Protein AF-A0A7C4A129-F1 (afdb_monomer)

pLDDT: mean 85.59, std 11.78, range [36.91, 97.31]

Solvent-accessible surface area (backbone atoms only — not comparable to full-atom values): 8907 Å² total; per-residue (Å²): 120,46,41,28,40,33,47,53,52,78,60,58,86,87,41,95,81,50,48,70,61,28,53,52,43,52,44,47,66,76,60,47,59,91,61,46,43,72,42,50,49,68,63,35,35,76,74,63,41,26,46,73,40,66,67,58,69,55,46,53,61,49,35,30,74,70,65,69,30,44,86,56,72,47,71,50,48,38,38,26,73,64,81,46,67,29,38,37,33,28,53,30,29,35,31,78,43,44,86,85,53,89,70,86,66,50,65,46,33,43,73,48,51,62,52,75,59,50,44,37,73,73,66,64,40,52,72,69,56,45,52,51,36,52,52,42,42,49,53,52,39,60,74,70,62,41,49,36,42,89,78,38,56,89,60,33,59,85,126

Radius of gyration: 16.03 Å; Cα contacts (8 Å, |Δi|>4): 260; chains: 1; bounding box: 40×33×42 Å

Secondary structure (DSSP, 8-state):
-EEEEEE-----TTSTT--HHHHHHHHHHHSPPTTEEEEEHHHHHHTTSEEE-HHHHHHHHHHHHTTSS-TT--EEEEEESS--SEEEE-SSEEEEE-TT--SPPPEEE-PPS--HHIIIIIS---HHHHHHHHHHHHHHHHHTT-B-TTT-GGGS---

Sequence (159 aa):
MIDVLLVSPRLPSTHPRYGGDNAYTDLLLQYPPEGVRYHHYEDLMTTGQVRKLKWLYRIGPRLVRYGILPPDLWAEYLVSDFVPDVLHICGFSAVVRFPCTRAPVPVVMGMGTGSYSDLKFYLGWGDAQVRRARRMKRLYLRLIGAHDSSLHPEKACRV

Foldseek 3Di:
DFEEEEAFDADPPPDPPDDDRNVVVVCCQVPPPPPYHYDYLVNCVVVVQKDFPVVCVVPVVVCCVVVVAPPQQFEGEMEGCDDGQEYEYEQHWYDYHHPPDPDDRHYAYDAYTDDLCCCCPVVVDDPVSSVSNLVSSQVVCVVSVIDDCSNCVVSHDDD

Nearest PDB structures (foldseek):
  8uzu-assembly1_D  TM=5.611E-01  e=5.001E+00  Shewanella benthica KT99
  8ugz-assembly1_B  TM=5.575E-01  e=7.394E+00  Shewanella benthica KT99
  8aa2-assembly1_G  TM=3.448E-01  e=2.781E+00  Bacteroides thetaiotaomicron VPI-5482
  7tt9-assembly1_A  TM=4.956E-01  e=8.424E+00  Shewanella benthica KT99

Structure (mmCIF, N/CA/C/O backbone):
data_AF-A0A7C4A129-F1
#
_entry.id   AF-A0A7C4A129-F1
#
loop_
_atom_site.group_PDB
_atom_site.id
_atom_site.type_symbol
_atom_site.label_atom_id
_atom_site.label_alt_id
_atom_site.label_comp_id
_atom_site.label_asym_id
_atom_site.label_entity_id
_atom_site.label_seq_id
_atom_site.pdbx_PDB_ins_code
_atom_site.Cartn_x
_atom_site.Cartn_y
_atom_site.Cartn_z
_atom_site.occupancy
_atom_site.B_iso_or_equiv
_atom_site.auth_seq_id
_atom_site.auth_comp_id
_atom_site.auth_asym_id
_atom_site.auth_atom_id
_atom_site.pdbx_PDB_model_num
ATOM 1 N N . MET A 1 1 ? -14.324 -8.995 18.013 1.00 91.62 1 MET A N 1
ATOM 2 C CA . MET A 1 1 ? -14.267 -8.542 16.611 1.00 91.62 1 MET A CA 1
ATOM 3 C C . MET A 1 1 ? -12.916 -7.882 16.445 1.00 91.62 1 MET A C 1
ATOM 5 O O . MET A 1 1 ? -12.585 -7.091 17.312 1.00 91.62 1 MET A O 1
ATOM 9 N N . ILE A 1 2 ? -12.130 -8.298 15.456 1.00 95.62 2 ILE A N 1
ATOM 10 C CA . ILE A 1 2 ? -10.794 -7.770 15.170 1.00 95.62 2 ILE A CA 1
ATOM 11 C C . ILE A 1 2 ? -10.951 -6.715 14.082 1.00 95.62 2 ILE A C 1
ATOM 13 O O . ILE A 1 2 ? -11.371 -7.036 12.968 1.00 95.62 2 ILE A O 1
ATOM 17 N N . ASP A 1 3 ? -10.627 -5.472 14.405 1.00 97.25 3 ASP A N 1
ATOM 18 C CA . ASP A 1 3 ? -10.694 -4.348 13.484 1.00 97.25 3 ASP A CA 1
ATOM 19 C C . ASP A 1 3 ? -9.383 -4.213 12.703 1.00 97.25 3 ASP A C 1
ATOM 21 O O . ASP A 1 3 ? -8.298 -4.061 13.270 1.00 97.25 3 ASP A O 1
ATOM 25 N N . VAL A 1 4 ? -9.477 -4.254 11.375 1.00 96.75 4 VAL A N 1
ATOM 26 C CA . VAL A 1 4 ? -8.320 -4.237 10.478 1.00 96.75 4 VAL A CA 1
ATOM 27 C C . VAL A 1 4 ? -8.355 -3.003 9.594 1.00 96.75 4 VAL A C 1
ATOM 29 O O . VAL A 1 4 ? -9.297 -2.805 8.828 1.00 96.75 4 VAL A O 1
ATOM 32 N N . LEU A 1 5 ? -7.297 -2.193 9.648 1.00 96.44 5 LEU A N 1
ATOM 33 C CA . LEU A 1 5 ? -7.086 -1.131 8.667 1.00 96.44 5 LEU A CA 1
ATOM 34 C C . LEU A 1 5 ? -6.475 -1.739 7.404 1.00 96.44 5 LEU A C 1
ATOM 36 O O . LEU A 1 5 ? -5.339 -2.216 7.438 1.00 96.44 5 LEU A O 1
ATOM 40 N N . LEU A 1 6 ? -7.218 -1.701 6.300 1.00 95.44 6 LEU A N 1
ATOM 41 C CA . LEU A 1 6 ? -6.781 -2.203 5.003 1.00 95.44 6 LEU A CA 1
ATOM 42 C C . LEU A 1 6 ? -6.215 -1.067 4.146 1.00 95.44 6 LEU A C 1
ATOM 44 O O . LEU A 1 6 ? -6.934 -0.148 3.744 1.00 95.44 6 LEU A O 1
ATOM 48 N N . VAL A 1 7 ? -4.923 -1.158 3.838 1.00 93.56 7 VAL A N 1
ATOM 49 C CA . VAL A 1 7 ? -4.217 -0.277 2.903 1.00 93.56 7 VAL A CA 1
ATOM 50 C C . VAL A 1 7 ? -3.886 -1.089 1.658 1.00 93.56 7 VAL A C 1
ATOM 52 O O . VAL A 1 7 ? -2.852 -1.754 1.591 1.00 93.56 7 VAL A O 1
ATOM 55 N N . SER A 1 8 ? -4.799 -1.070 0.692 1.00 92.00 8 SER A N 1
ATOM 56 C CA . SER A 1 8 ? -4.682 -1.828 -0.555 1.00 92.00 8 SER A CA 1
ATOM 57 C C . SER A 1 8 ? -5.329 -1.100 -1.738 1.00 92.00 8 SER A C 1
ATOM 59 O O . SER A 1 8 ? -6.182 -0.227 -1.520 1.00 92.00 8 SER A O 1
ATOM 61 N N . PRO A 1 9 ? -4.900 -1.377 -2.985 1.00 90.94 9 PRO A N 1
ATOM 62 C CA . PRO A 1 9 ? -5.429 -0.689 -4.151 1.00 90.94 9 PRO A CA 1
ATOM 63 C C . PRO A 1 9 ? -6.893 -1.046 -4.358 1.00 90.94 9 PRO A C 1
ATOM 65 O O . PRO A 1 9 ? -7.303 -2.196 -4.181 1.00 90.94 9 PRO A O 1
ATOM 68 N N . ARG A 1 10 ? -7.677 -0.036 -4.730 1.00 91.31 10 ARG A N 1
ATOM 69 C CA . ARG A 1 10 ? -9.097 -0.177 -5.013 1.00 91.31 10 ARG A CA 1
ATOM 70 C C . ARG A 1 10 ? -9.429 0.571 -6.291 1.00 91.31 10 ARG A C 1
ATOM 72 O O . ARG A 1 10 ? -9.124 1.752 -6.444 1.00 91.31 10 ARG A O 1
ATOM 79 N N . LEU A 1 11 ? -10.069 -0.134 -7.209 1.00 92.25 11 LEU A N 1
ATOM 80 C CA . LEU A 1 11 ? -10.644 0.414 -8.426 1.00 92.25 11 LEU A CA 1
ATOM 81 C C . LEU A 1 11 ? -11.995 -0.265 -8.655 1.00 92.25 11 LEU A C 1
ATOM 83 O O . LEU A 1 11 ? -12.138 -1.436 -8.307 1.00 92.25 11 LEU A O 1
ATOM 87 N N . PRO A 1 12 ? -12.971 0.419 -9.272 1.00 90.12 12 PRO A N 1
ATOM 88 C CA . PRO A 1 12 ? -14.202 -0.230 -9.705 1.00 90.12 12 PRO A CA 1
ATOM 89 C C . PRO A 1 12 ? -13.901 -1.410 -10.634 1.00 90.12 12 PRO A C 1
ATOM 91 O O . PRO A 1 12 ? -13.010 -1.313 -11.480 1.00 90.12 12 PRO A O 1
ATOM 94 N N . SER A 1 13 ? -14.688 -2.483 -10.546 1.00 89.56 13 SER A N 1
ATOM 95 C CA . SER A 1 13 ? -14.549 -3.668 -11.411 1.00 89.56 13 SER A CA 1
ATOM 96 C C . SER A 1 13 ? -14.714 -3.362 -12.904 1.00 89.56 13 SER A C 1
ATOM 98 O O . SER A 1 13 ? -14.211 -4.091 -13.753 1.00 89.56 13 SER A O 1
ATOM 100 N N . THR A 1 14 ? -15.377 -2.254 -13.238 1.00 92.19 14 THR A N 1
ATOM 101 C CA . THR A 1 14 ? -15.539 -1.751 -14.609 1.00 92.19 14 THR A CA 1
ATOM 102 C C . THR A 1 14 ? -14.333 -0.959 -15.119 1.00 92.19 14 THR A C 1
ATOM 104 O O . THR A 1 14 ? -14.291 -0.590 -16.293 1.00 92.19 14 THR A O 1
ATOM 107 N N . HIS A 1 15 ? -13.353 -0.656 -14.265 1.00 93.19 15 HIS A N 1
ATOM 108 C CA . HIS A 1 15 ? -12.205 0.155 -14.644 1.00 93.19 15 HIS A CA 1
ATOM 109 C C . HIS A 1 15 ? -11.236 -0.656 -15.530 1.00 93.19 15 HIS A C 1
ATOM 111 O O . HIS A 1 15 ? -10.864 -1.769 -15.165 1.00 93.19 15 HIS A O 1
ATOM 117 N N . PRO A 1 16 ? -10.711 -0.107 -16.643 1.00 90.00 16 PRO A N 1
ATOM 118 C CA . PRO A 1 16 ? -9.858 -0.852 -17.586 1.00 90.00 16 PRO A CA 1
ATOM 119 C C . PRO A 1 16 ? -8.511 -1.311 -17.005 1.00 90.00 16 PRO A C 1
ATOM 121 O O . PRO A 1 16 ? -7.814 -2.117 -17.608 1.00 90.00 16 PRO A O 1
ATOM 124 N N . ARG A 1 17 ? -8.121 -0.769 -15.846 1.00 87.00 17 ARG A N 1
ATOM 125 C CA . ARG A 1 17 ? -6.918 -1.167 -15.086 1.00 87.00 17 ARG A CA 1
ATOM 126 C C . ARG A 1 17 ? -7.230 -2.026 -13.862 1.00 87.00 17 ARG A C 1
ATOM 128 O O . ARG A 1 17 ? -6.359 -2.208 -13.016 1.00 87.00 17 ARG A O 1
ATOM 135 N N . TYR A 1 18 ? -8.472 -2.480 -13.727 1.00 88.88 18 TYR A N 1
ATOM 136 C CA . TYR A 1 18 ? -8.820 -3.447 -12.702 1.00 88.88 18 TYR A CA 1
ATOM 137 C C . TYR A 1 18 ? -7.992 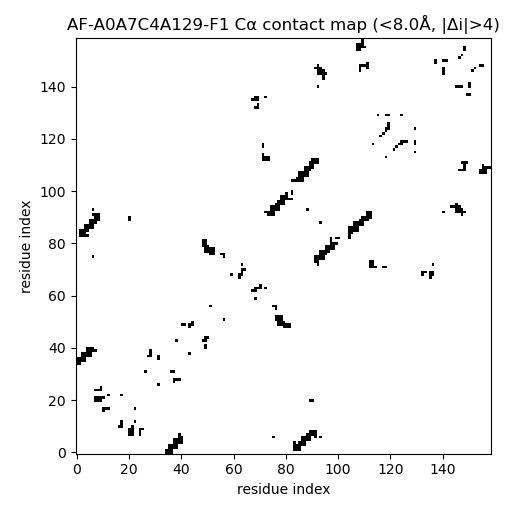-4.720 -12.906 1.00 88.88 18 TYR A C 1
ATOM 139 O O . TYR A 1 18 ? -7.735 -5.142 -14.032 1.00 88.88 18 TYR A O 1
ATOM 147 N N . GLY A 1 19 ? -7.532 -5.309 -11.811 1.00 86.56 19 GLY A N 1
ATOM 148 C CA . GLY A 1 19 ? -6.573 -6.407 -11.832 1.00 86.56 19 GLY A CA 1
ATOM 149 C C . GLY A 1 19 ? -6.562 -7.152 -10.507 1.00 86.56 19 GLY A C 1
ATOM 150 O O . GLY A 1 19 ? -7.339 -6.817 -9.612 1.00 86.56 19 GLY A O 1
ATOM 151 N N . GLY A 1 20 ? -5.667 -8.135 -10.381 1.00 86.88 20 GLY A N 1
ATOM 152 C CA . GLY A 1 20 ? -5.635 -9.073 -9.252 1.00 86.88 20 GLY A CA 1
ATOM 153 C C . GLY A 1 20 ? -5.651 -8.406 -7.876 1.00 86.88 20 GLY A C 1
ATOM 154 O O . GLY A 1 20 ? -6.475 -8.770 -7.046 1.00 86.88 20 GLY A O 1
ATOM 155 N N . ASP A 1 21 ? -4.827 -7.378 -7.662 1.00 87.31 21 ASP A N 1
ATOM 156 C CA . ASP A 1 21 ? -4.752 -6.698 -6.360 1.00 87.31 21 ASP A CA 1
ATOM 157 C C . ASP A 1 21 ? -6.066 -5.985 -5.990 1.00 87.31 21 ASP A C 1
ATOM 159 O O . ASP A 1 21 ? -6.458 -5.966 -4.827 1.00 87.31 21 ASP A O 1
ATOM 163 N N . ASN A 1 22 ? -6.788 -5.448 -6.982 1.00 91.00 22 ASN A N 1
ATOM 164 C CA . ASN A 1 22 ? -8.093 -4.816 -6.760 1.00 91.00 22 ASN A CA 1
ATOM 165 C C . ASN A 1 22 ? -9.162 -5.870 -6.433 1.00 91.00 22 ASN A C 1
ATOM 167 O O . ASN A 1 22 ? -9.948 -5.680 -5.510 1.00 91.00 22 ASN A O 1
ATOM 171 N N . ALA A 1 23 ? -9.145 -7.005 -7.139 1.00 91.56 23 ALA A N 1
ATOM 172 C CA . ALA A 1 23 ? -10.035 -8.131 -6.857 1.00 91.56 23 ALA A CA 1
ATOM 173 C C . ALA A 1 23 ? -9.791 -8.732 -5.473 1.00 91.56 23 ALA A C 1
ATOM 175 O O . ALA A 1 23 ? -10.739 -9.065 -4.766 1.00 91.56 23 ALA A O 1
ATOM 176 N N . TYR A 1 24 ? -8.531 -8.821 -5.056 1.00 91.00 24 TYR A N 1
ATOM 177 C CA . TYR A 1 24 ? -8.178 -9.259 -3.714 1.00 91.00 24 TYR A CA 1
ATOM 178 C C . TYR A 1 24 ? -8.716 -8.298 -2.643 1.00 91.00 24 TYR A C 1
ATOM 180 O O . TYR A 1 24 ? -9.339 -8.746 -1.681 1.00 91.00 24 TYR A O 1
ATOM 188 N N . THR A 1 25 ? -8.556 -6.983 -2.836 1.00 93.06 25 THR A N 1
ATOM 189 C CA . THR A 1 25 ? -9.171 -5.966 -1.967 1.00 93.06 25 THR A CA 1
ATOM 190 C C . THR A 1 25 ? -10.685 -6.145 -1.874 1.00 93.06 25 THR A C 1
ATOM 192 O O . THR A 1 25 ? -11.228 -6.182 -0.771 1.00 9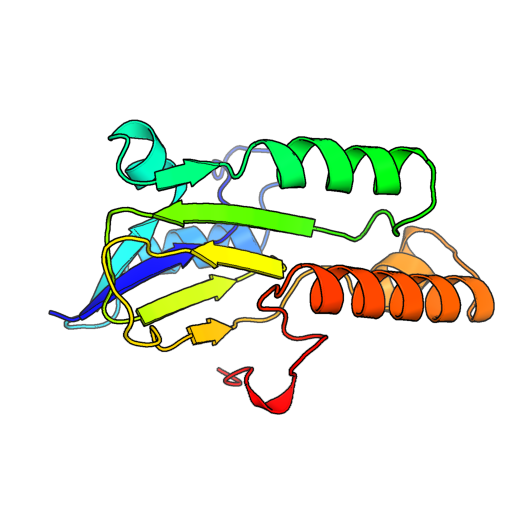3.06 25 THR A O 1
ATOM 195 N N . ASP A 1 26 ? -11.369 -6.291 -3.011 1.00 94.31 26 ASP A N 1
ATOM 196 C CA . ASP A 1 26 ? -12.824 -6.456 -3.048 1.00 94.31 26 ASP A CA 1
ATOM 197 C C . ASP A 1 26 ? -13.276 -7.723 -2.310 1.00 94.31 26 ASP A C 1
ATOM 199 O O . ASP A 1 26 ? -14.244 -7.675 -1.552 1.00 94.31 26 ASP A O 1
ATOM 203 N N . LEU A 1 27 ? -12.558 -8.838 -2.475 1.00 93.38 27 LEU A N 1
ATOM 204 C CA . LEU A 1 27 ? -12.847 -10.092 -1.778 1.00 93.38 27 LEU A CA 1
ATOM 205 C C . LEU A 1 27 ? -12.714 -9.954 -0.260 1.00 93.38 27 LEU A C 1
ATOM 207 O O . LEU A 1 27 ? -13.602 -10.405 0.459 1.00 93.38 27 LEU A O 1
ATOM 211 N N . LEU A 1 28 ? -11.656 -9.301 0.234 1.00 93.31 28 LEU A N 1
ATOM 212 C CA . LEU A 1 28 ? -11.475 -9.072 1.673 1.00 93.31 28 LEU A CA 1
ATOM 213 C C . LEU A 1 28 ? -12.593 -8.208 2.267 1.00 93.31 28 LEU A C 1
ATOM 215 O O . LEU A 1 28 ? -13.023 -8.447 3.394 1.00 93.31 28 LEU A O 1
ATOM 219 N N . LEU A 1 29 ? -13.055 -7.203 1.519 1.00 95.00 29 LEU A N 1
ATOM 220 C CA . LEU A 1 29 ? -14.118 -6.302 1.962 1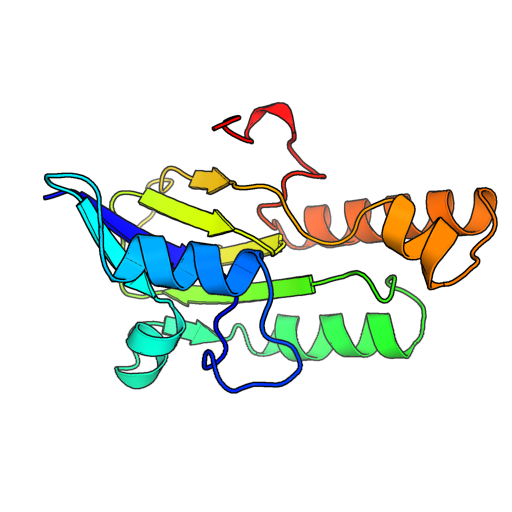.00 95.00 29 LEU A CA 1
ATOM 221 C C . LEU A 1 29 ? -15.503 -6.964 1.920 1.00 95.00 29 LEU A C 1
ATOM 223 O O . LEU A 1 29 ? -16.321 -6.706 2.799 1.00 95.00 29 LEU A O 1
ATOM 227 N N . GLN A 1 30 ? -15.773 -7.805 0.918 1.00 95.56 30 GLN A N 1
ATOM 228 C CA . GLN A 1 30 ? -17.070 -8.472 0.747 1.00 95.56 30 GLN A CA 1
ATOM 229 C C . GLN A 1 30 ? -17.215 -9.728 1.612 1.00 95.56 30 GLN A C 1
ATOM 231 O O . GLN A 1 30 ? -18.304 -10.004 2.112 1.00 95.56 30 GLN A O 1
ATOM 236 N N . TYR A 1 31 ? -16.128 -10.477 1.794 1.00 96.12 31 TYR A N 1
ATOM 237 C CA . TYR A 1 31 ? -16.116 -11.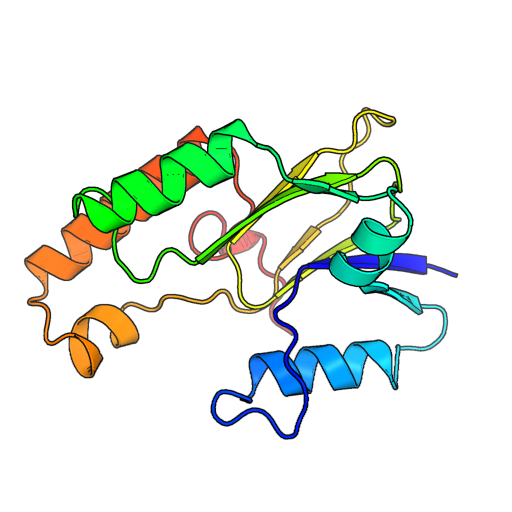771 2.475 1.00 96.12 31 TYR A CA 1
ATOM 238 C C . TYR A 1 31 ? -15.006 -11.816 3.538 1.00 96.12 31 TYR A C 1
ATOM 240 O O . TYR A 1 31 ? -14.048 -12.585 3.408 1.00 96.12 31 TYR A O 1
ATOM 248 N N . PRO A 1 32 ? -15.090 -10.984 4.594 1.00 94.94 32 PRO A N 1
ATOM 249 C CA . PRO A 1 32 ? -14.105 -11.018 5.664 1.00 94.94 32 PRO A CA 1
ATOM 250 C C . PRO A 1 32 ? -14.152 -12.366 6.410 1.00 94.94 32 PRO A C 1
ATOM 252 O O . PRO A 1 32 ? -15.233 -12.943 6.566 1.00 94.94 32 PRO A O 1
ATOM 255 N N . PRO A 1 33 ? -13.009 -12.866 6.920 1.00 93.44 33 PRO A N 1
ATOM 256 C CA . PRO A 1 33 ? -12.992 -14.015 7.821 1.00 93.44 33 PRO A CA 1
ATOM 257 C C . PRO A 1 33 ? -13.882 -13.798 9.050 1.00 93.44 33 PRO A C 1
ATOM 259 O O . PRO A 1 33 ? -14.092 -12.664 9.490 1.00 93.44 33 PRO A O 1
ATOM 262 N N . GLU A 1 34 ? -14.366 -14.888 9.648 1.00 95.06 34 GLU A N 1
ATOM 263 C CA . GLU A 1 34 ? -15.215 -14.806 10.836 1.00 95.06 34 GLU A CA 1
ATOM 264 C C . GLU A 1 34 ? -14.523 -14.031 11.970 1.00 95.06 34 GLU A C 1
ATOM 266 O O . GLU A 1 34 ? -13.358 -14.257 12.300 1.00 95.06 34 GLU A O 1
ATOM 271 N N . GLY A 1 35 ? -15.247 -13.073 12.552 1.00 96.06 35 GLY A N 1
ATOM 272 C CA . GLY A 1 35 ? -14.741 -12.226 13.628 1.00 96.06 35 GLY A CA 1
ATOM 273 C C . GLY A 1 35 ? -13.813 -11.090 13.188 1.00 96.06 35 GLY A C 1
ATOM 274 O O . GLY A 1 35 ? -13.409 -10.318 14.058 1.00 96.06 35 GLY A O 1
ATOM 275 N N . VAL A 1 36 ? -13.515 -10.938 11.892 1.00 96.88 36 VAL A N 1
ATOM 276 C CA . VAL A 1 36 ? -12.680 -9.863 11.330 1.00 96.88 36 VAL A CA 1
ATOM 277 C C . VAL A 1 36 ? -13.546 -8.804 10.652 1.00 96.88 36 VAL A C 1
ATOM 279 O O . VAL A 1 36 ? -14.505 -9.120 9.952 1.00 96.88 36 VAL A O 1
ATOM 282 N N . ARG A 1 37 ? -13.190 -7.529 10.823 1.00 97.31 37 ARG A N 1
ATOM 283 C CA . ARG A 1 37 ? -13.805 -6.408 10.113 1.00 97.31 37 ARG A CA 1
ATOM 284 C C . ARG A 1 37 ? -12.738 -5.578 9.417 1.00 97.31 37 ARG A C 1
ATOM 286 O O . ARG A 1 37 ? -11.877 -4.993 10.067 1.00 97.31 37 ARG A O 1
ATOM 293 N N . TYR A 1 38 ? -12.823 -5.497 8.094 1.00 97.12 38 TYR A N 1
ATOM 294 C CA . TYR A 1 38 ? -11.944 -4.641 7.307 1.00 97.12 38 TYR A CA 1
ATOM 295 C C . TYR A 1 38 ? -12.519 -3.233 7.163 1.00 97.12 38 TYR A C 1
ATOM 297 O O . TYR A 1 38 ? -13.687 -3.052 6.822 1.00 97.12 38 TYR A O 1
ATOM 305 N N . HIS A 1 39 ? -11.661 -2.239 7.376 1.00 97.06 39 HIS A N 1
ATOM 306 C CA . HIS A 1 39 ? -11.919 -0.831 7.098 1.00 97.06 39 HIS A CA 1
ATOM 307 C C . HIS A 1 39 ? -10.931 -0.373 6.036 1.00 97.06 39 HIS A C 1
ATOM 309 O O . HIS A 1 39 ? -9.724 -0.316 6.286 1.00 97.06 39 HIS A O 1
ATOM 315 N N . HIS A 1 40 ? -11.422 -0.078 4.834 1.00 97.06 40 HIS A N 1
ATOM 316 C CA . HIS A 1 40 ? -10.558 0.419 3.770 1.00 97.06 40 HIS A CA 1
ATOM 317 C C . HIS A 1 40 ? -10.146 1.863 4.052 1.00 97.06 40 HIS A C 1
ATOM 319 O O . HIS A 1 40 ? -10.964 2.692 4.459 1.00 97.06 40 HIS A O 1
ATOM 325 N N . TYR A 1 41 ? -8.867 2.176 3.847 1.00 95.81 41 TYR A N 1
ATOM 326 C CA . TYR A 1 41 ? -8.337 3.492 4.191 1.00 95.81 41 TYR A CA 1
ATOM 327 C C . TYR A 1 41 ? -9.028 4.637 3.433 1.00 95.81 41 TYR A C 1
ATOM 329 O O . TYR A 1 41 ? -9.166 5.718 3.999 1.00 95.81 41 TYR A O 1
ATOM 337 N N . GLU A 1 42 ? -9.483 4.424 2.190 1.00 95.44 42 GLU A N 1
ATOM 338 C CA . GLU A 1 42 ? -10.182 5.461 1.417 1.00 95.44 42 GLU A CA 1
ATOM 339 C C . GLU A 1 42 ? -11.567 5.747 1.996 1.00 95.44 42 GLU A C 1
ATOM 341 O O . GLU A 1 42 ? -11.949 6.913 2.092 1.00 95.44 42 GLU A O 1
ATOM 346 N N . ASP A 1 43 ? -12.274 4.723 2.481 1.00 96.44 43 ASP A N 1
ATOM 347 C CA . ASP A 1 43 ? -13.558 4.897 3.165 1.00 96.44 43 ASP A CA 1
ATOM 348 C C . ASP A 1 43 ? -13.362 5.725 4.447 1.00 96.44 43 ASP A C 1
ATOM 350 O O . ASP A 1 43 ? -14.072 6.705 4.679 1.00 96.44 43 ASP A O 1
ATOM 354 N N . LEU A 1 44 ? -12.318 5.429 5.228 1.00 95.94 44 LEU A N 1
ATOM 355 C CA . LEU A 1 44 ? -11.962 6.215 6.417 1.00 95.94 44 LEU A CA 1
ATOM 356 C C . LEU A 1 44 ? -11.437 7.622 6.089 1.00 95.94 44 LEU A C 1
ATOM 358 O O . LEU A 1 44 ? -11.483 8.523 6.930 1.00 95.94 44 LEU A O 1
ATOM 362 N N . MET A 1 45 ? -10.931 7.849 4.874 1.00 95.44 45 MET A N 1
ATOM 363 C CA . MET A 1 45 ? -10.604 9.196 4.411 1.00 95.44 45 MET A CA 1
ATOM 364 C C . MET A 1 45 ? -11.866 10.021 4.158 1.00 95.44 45 MET A C 1
ATOM 366 O O . MET A 1 45 ? -11.859 11.218 4.449 1.00 95.44 45 MET A O 1
ATOM 370 N N . THR A 1 46 ? -12.950 9.410 3.662 1.00 94.62 46 THR A N 1
ATOM 371 C CA . THR A 1 46 ? -14.222 10.126 3.448 1.00 94.62 46 THR A CA 1
ATOM 372 C C . THR A 1 46 ? -14.848 10.604 4.755 1.00 94.62 46 THR A C 1
ATOM 374 O O . THR A 1 46 ? -15.429 11.686 4.798 1.00 94.62 46 THR A O 1
ATOM 377 N N . THR A 1 47 ? -14.659 9.849 5.840 1.00 93.50 47 THR A N 1
ATOM 378 C CA . THR A 1 47 ? -15.128 10.201 7.188 1.00 93.50 47 THR A CA 1
ATOM 379 C C . THR A 1 47 ? -14.139 11.080 7.961 1.00 93.50 47 THR A C 1
ATOM 381 O O . THR A 1 47 ? -14.417 11.480 9.089 1.00 93.50 47 THR A O 1
ATOM 384 N N . GLY A 1 48 ? -12.979 11.398 7.372 1.00 92.50 48 GLY A N 1
ATOM 385 C CA . GLY A 1 48 ? -11.943 12.238 7.977 1.00 92.50 48 GLY A CA 1
ATOM 386 C C . GLY A 1 48 ? -11.082 11.551 9.043 1.00 92.50 48 GLY A C 1
ATOM 387 O O . GLY A 1 48 ? -10.214 12.203 9.618 1.00 92.50 48 GLY A O 1
ATOM 388 N N . GLN A 1 49 ? -11.276 10.253 9.288 1.00 94.19 49 GLN A N 1
ATOM 389 C CA . GLN A 1 49 ? -10.502 9.474 10.264 1.00 94.19 49 GLN A CA 1
ATOM 390 C C . GLN A 1 49 ? -9.095 9.126 9.765 1.00 94.19 49 GLN A C 1
ATOM 392 O O . GLN A 1 49 ? -8.179 8.926 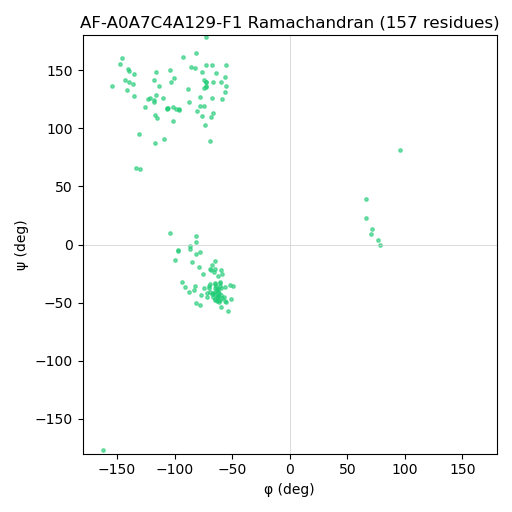10.564 1.00 94.19 49 GLN A O 1
ATOM 397 N N . VAL A 1 50 ? -8.906 9.076 8.445 1.00 95.56 50 VAL A N 1
ATOM 398 C CA . VAL A 1 50 ? -7.602 8.905 7.798 1.00 95.56 50 VAL A CA 1
ATOM 399 C C . VAL A 1 50 ? -7.288 10.129 6.945 1.00 95.56 50 VAL A C 1
ATOM 401 O O . VAL A 1 50 ? -8.142 10.697 6.270 1.00 95.56 50 VAL A O 1
ATOM 404 N N . ARG A 1 51 ? -6.022 10.546 6.941 1.00 94.94 51 ARG A N 1
ATOM 405 C CA . ARG A 1 51 ? -5.531 11.668 6.135 1.00 94.94 51 ARG A CA 1
ATOM 406 C C . ARG A 1 51 ? -4.160 11.386 5.543 1.00 94.94 51 ARG A C 1
ATOM 408 O O . ARG A 1 51 ? -3.324 10.708 6.133 1.00 94.94 51 ARG A O 1
ATOM 415 N N . LYS A 1 52 ? -3.891 11.996 4.390 1.00 92.31 52 LYS A N 1
ATOM 416 C CA . LYS A 1 52 ? -2.593 11.916 3.713 1.00 92.31 52 LYS A CA 1
ATOM 417 C C . LYS A 1 52 ? -1.518 12.737 4.438 1.00 92.31 52 LYS A C 1
ATOM 419 O O . LYS A 1 52 ? -1.720 13.910 4.761 1.00 92.31 52 LYS A O 1
ATOM 424 N N . LEU A 1 53 ? -0.324 12.168 4.603 1.00 89.69 53 LEU A N 1
ATOM 425 C CA . LEU A 1 53 ? 0.901 12.866 5.000 1.00 89.69 53 LEU A CA 1
ATOM 426 C C . LEU A 1 53 ? 1.358 13.776 3.853 1.00 89.69 53 LEU A C 1
ATOM 428 O O . LEU A 1 53 ? 2.144 13.387 2.988 1.00 89.69 53 LEU A O 1
ATOM 432 N N . LYS A 1 54 ? 0.853 15.016 3.852 1.00 85.06 54 LYS A N 1
ATOM 433 C CA . LYS A 1 54 ? 1.010 15.990 2.754 1.00 85.06 54 LYS A CA 1
ATOM 434 C C . LYS A 1 54 ? 2.451 16.160 2.257 1.00 85.06 54 LYS A C 1
ATOM 436 O O . LYS A 1 54 ? 2.657 16.375 1.068 1.00 85.06 54 LYS A O 1
ATOM 441 N N . TRP A 1 55 ? 3.444 16.095 3.141 1.00 83.56 55 TRP A N 1
ATOM 442 C CA . TRP A 1 55 ? 4.847 16.285 2.768 1.00 83.56 55 TRP A CA 1
ATOM 443 C C . TRP A 1 55 ? 5.408 15.094 1.971 1.00 83.56 55 TRP A C 1
ATOM 445 O O . TRP A 1 55 ? 6.004 15.308 0.916 1.00 83.56 55 TRP A O 1
ATOM 455 N N . LEU A 1 56 ? 5.144 13.850 2.392 1.00 83.31 56 LEU A N 1
ATOM 456 C CA . LEU A 1 56 ? 5.600 12.647 1.679 1.00 83.31 56 LEU A CA 1
ATOM 457 C C . LEU A 1 56 ? 4.931 12.503 0.313 1.00 83.31 56 LEU A C 1
ATOM 459 O O . LEU A 1 56 ? 5.624 12.262 -0.675 1.00 83.31 56 LEU A O 1
ATOM 463 N N . TYR A 1 57 ? 3.625 12.777 0.224 1.00 83.25 57 TYR A N 1
ATOM 464 C CA . TYR A 1 57 ? 2.914 12.788 -1.062 1.00 83.25 57 TYR A CA 1
ATOM 465 C C . TYR A 1 57 ? 3.386 13.883 -2.021 1.00 83.25 57 TYR A C 1
ATOM 467 O O . TYR A 1 57 ? 3.165 13.771 -3.223 1.00 83.25 57 TYR A O 1
ATOM 475 N N . ARG A 1 58 ? 4.032 14.949 -1.534 1.00 84.00 58 ARG A N 1
ATOM 476 C CA . ARG A 1 58 ? 4.639 15.965 -2.409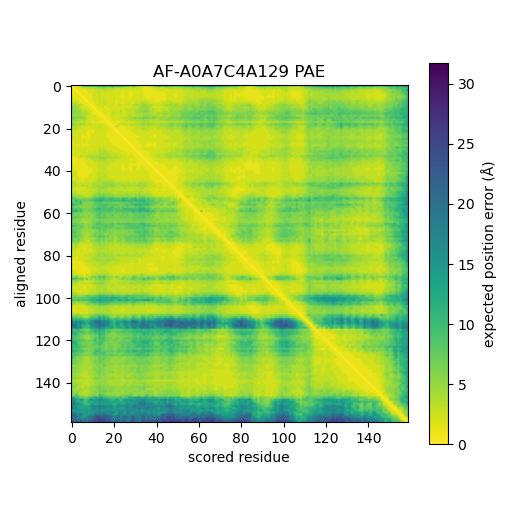 1.00 84.00 58 ARG A CA 1
ATOM 477 C C . ARG A 1 58 ? 6.025 15.552 -2.887 1.00 84.00 58 ARG A C 1
ATOM 479 O O . ARG A 1 58 ? 6.374 15.836 -4.028 1.00 84.00 58 ARG A O 1
ATOM 486 N N . ILE A 1 59 ? 6.824 14.932 -2.022 1.00 85.19 59 ILE A N 1
ATOM 487 C CA . ILE A 1 59 ? 8.229 14.626 -2.310 1.00 85.19 59 ILE A CA 1
ATOM 488 C C . ILE A 1 59 ? 8.353 13.350 -3.145 1.00 85.19 59 ILE A C 1
ATOM 490 O O . ILE A 1 59 ? 9.007 13.386 -4.184 1.00 85.19 59 ILE A O 1
ATOM 494 N N . GLY A 1 60 ? 7.705 12.253 -2.742 1.00 82.12 60 GLY A N 1
ATOM 495 C CA . GLY A 1 60 ? 7.848 10.945 -3.393 1.00 82.12 60 GLY A CA 1
ATOM 496 C C . GLY A 1 60 ? 7.594 10.993 -4.906 1.00 82.12 60 GLY A C 1
ATOM 497 O O . GLY A 1 60 ? 8.512 10.712 -5.678 1.00 82.12 60 GLY A O 1
ATOM 498 N N . PRO A 1 61 ? 6.415 11.457 -5.360 1.00 83.75 61 PRO A N 1
ATOM 499 C CA . PRO A 1 61 ? 6.105 11.562 -6.787 1.00 83.75 61 PRO A CA 1
ATOM 500 C C . PRO A 1 61 ? 7.042 12.494 -7.564 1.00 83.75 61 PRO A C 1
ATOM 502 O O . PRO A 1 61 ? 7.342 12.238 -8.728 1.00 83.75 61 PRO A O 1
ATOM 505 N N . ARG A 1 62 ? 7.548 13.567 -6.939 1.00 86.62 62 ARG A N 1
ATOM 506 C CA . ARG A 1 62 ? 8.539 14.451 -7.575 1.00 86.62 62 ARG A CA 1
ATOM 507 C C . ARG A 1 62 ? 9.870 13.737 -7.779 1.00 86.62 62 ARG A C 1
ATOM 509 O O . ARG A 1 62 ? 10.453 13.864 -8.847 1.00 86.62 62 ARG A O 1
ATOM 516 N N . LEU A 1 63 ? 10.329 12.966 -6.795 1.00 86.94 63 LEU A N 1
ATOM 517 C CA . LEU A 1 63 ? 11.559 12.182 -6.919 1.00 86.94 63 LEU A CA 1
ATOM 518 C C . LEU A 1 63 ? 11.443 11.101 -8.002 1.00 86.94 63 LEU A C 1
ATOM 520 O O . LEU A 1 63 ? 12.414 10.872 -8.719 1.00 86.94 63 LEU A O 1
ATOM 524 N N . VAL A 1 64 ? 10.266 10.486 -8.161 1.00 86.94 64 VAL A N 1
ATOM 525 C CA . VAL A 1 64 ? 9.985 9.576 -9.285 1.00 86.94 64 VAL A CA 1
ATOM 526 C C . VAL A 1 64 ? 10.016 10.333 -10.615 1.00 86.94 64 VAL A C 1
ATOM 528 O O . VAL A 1 64 ? 10.712 9.927 -11.540 1.00 86.94 64 VAL A O 1
ATOM 531 N N . ARG A 1 65 ? 9.337 11.485 -10.701 1.00 87.56 65 ARG A N 1
ATOM 532 C CA . ARG A 1 65 ? 9.305 12.322 -11.913 1.00 87.56 65 ARG A CA 1
ATOM 533 C C . ARG A 1 65 ? 10.691 12.816 -12.339 1.00 87.56 65 ARG A C 1
ATOM 535 O O . ARG A 1 65 ? 10.950 12.923 -13.530 1.00 87.56 65 ARG A O 1
ATOM 542 N N . TYR A 1 66 ? 11.572 13.112 -11.385 1.00 87.38 66 TYR A N 1
ATOM 543 C CA . TYR A 1 66 ? 12.959 13.507 -11.650 1.00 87.38 66 TYR A CA 1
ATOM 544 C C . TYR A 1 66 ? 13.902 12.318 -11.904 1.00 87.38 66 TYR A C 1
ATOM 546 O O . TYR A 1 66 ? 15.101 12.524 -12.067 1.00 87.38 66 TYR A O 1
ATOM 554 N N . GLY A 1 67 ? 13.398 11.077 -11.915 1.00 84.00 67 GLY A N 1
ATOM 555 C CA . GLY A 1 67 ? 14.198 9.872 -12.155 1.00 84.00 67 GLY A CA 1
ATOM 556 C C . GLY A 1 67 ? 15.142 9.493 -11.008 1.00 84.00 67 GLY A C 1
ATOM 557 O O . GLY A 1 67 ? 16.029 8.660 -11.188 1.00 84.00 67 GLY A O 1
ATOM 558 N N . ILE A 1 68 ? 14.973 10.096 -9.827 1.00 86.19 68 ILE A N 1
ATOM 559 C CA . ILE A 1 68 ? 15.764 9.790 -8.625 1.00 86.19 68 ILE A CA 1
ATOM 560 C C . ILE A 1 68 ? 15.273 8.485 -7.993 1.00 86.19 68 ILE A C 1
ATOM 562 O O . ILE A 1 68 ? 16.076 7.646 -7.577 1.00 86.19 68 ILE A O 1
ATOM 566 N N . LEU A 1 69 ? 13.950 8.320 -7.918 1.00 86.88 69 LEU A N 1
ATOM 567 C CA . LEU A 1 69 ? 13.296 7.087 -7.489 1.00 86.88 69 LEU A CA 1
ATOM 568 C C . LEU A 1 69 ? 12.727 6.353 -8.699 1.00 86.88 69 LEU A C 1
ATOM 570 O O . LEU A 1 69 ? 12.377 6.992 -9.693 1.00 86.88 69 LEU A O 1
ATOM 574 N N . PRO A 1 70 ? 12.651 5.018 -8.644 1.00 83.44 70 PRO A N 1
ATOM 575 C CA . PRO A 1 70 ? 12.170 4.269 -9.785 1.00 83.44 70 PRO A CA 1
ATOM 576 C C . PRO A 1 70 ? 10.653 4.419 -9.968 1.00 83.44 70 PRO A C 1
ATOM 578 O O . PRO A 1 70 ? 9.933 4.677 -9.000 1.00 83.44 70 PRO A O 1
ATOM 581 N N . PRO A 1 71 ? 10.159 4.253 -11.206 1.00 81.94 71 PRO A N 1
ATOM 582 C CA . PRO A 1 71 ? 8.744 4.409 -11.538 1.00 81.94 71 PRO A CA 1
ATOM 583 C C . PRO A 1 71 ? 7.851 3.332 -10.911 1.00 81.94 71 PRO A C 1
ATOM 585 O O . PRO A 1 71 ? 6.651 3.545 -10.797 1.00 81.94 71 PRO A O 1
ATOM 588 N N . ASP A 1 72 ? 8.426 2.212 -10.460 1.00 79.94 72 ASP A N 1
ATOM 589 C CA . ASP A 1 72 ? 7.733 1.152 -9.714 1.00 79.94 72 ASP A CA 1
ATOM 590 C C . ASP A 1 72 ? 7.573 1.475 -8.213 1.00 79.94 72 ASP A C 1
ATOM 592 O O . ASP A 1 72 ? 7.204 0.609 -7.412 1.00 79.94 72 ASP A O 1
ATOM 596 N N . LEU A 1 73 ? 7.924 2.689 -7.776 1.00 81.50 73 LEU A N 1
ATOM 597 C CA . LEU A 1 73 ? 7.655 3.126 -6.414 1.00 81.50 73 LEU A CA 1
ATOM 598 C C . LEU A 1 73 ? 6.165 3.427 -6.261 1.00 81.50 73 LEU A C 1
ATOM 600 O O . LEU A 1 73 ? 5.697 4.507 -6.624 1.00 81.50 73 LEU A O 1
ATOM 604 N N . TRP A 1 74 ? 5.457 2.497 -5.633 1.00 81.62 74 TRP A N 1
ATOM 605 C CA . TRP A 1 74 ? 4.074 2.684 -5.235 1.00 81.62 74 TRP A CA 1
ATOM 606 C C . TRP A 1 74 ? 3.973 2.660 -3.714 1.00 81.62 74 TRP A C 1
ATOM 608 O O . TRP A 1 74 ? 4.216 1.630 -3.085 1.00 81.62 74 TRP A O 1
ATOM 618 N N . ALA A 1 75 ? 3.705 3.827 -3.125 1.00 86.38 75 ALA A N 1
ATOM 619 C CA . ALA A 1 75 ? 3.713 3.994 -1.682 1.00 86.38 75 ALA A CA 1
ATOM 620 C C . ALA A 1 75 ? 2.596 4.920 -1.189 1.00 86.38 75 ALA A C 1
ATOM 622 O O . ALA A 1 75 ? 2.440 6.031 -1.704 1.00 86.38 75 ALA A O 1
ATOM 623 N N . GLU A 1 76 ? 1.882 4.483 -0.152 1.00 90.12 76 GLU A N 1
ATOM 624 C CA . GLU A 1 76 ? 0.839 5.254 0.529 1.00 90.12 76 GLU A CA 1
ATOM 625 C C . GLU A 1 76 ? 1.369 5.860 1.842 1.00 90.12 76 GLU A C 1
ATOM 627 O O . GLU A 1 76 ? 2.173 5.252 2.551 1.00 90.12 76 GLU A O 1
ATOM 632 N N . TYR A 1 77 ? 0.945 7.082 2.186 1.00 92.19 77 TYR A N 1
ATOM 633 C CA . TYR A 1 77 ? 1.483 7.813 3.346 1.00 92.19 77 TYR A CA 1
ATOM 634 C C . TYR A 1 77 ? 0.372 8.380 4.229 1.00 92.19 77 TYR A C 1
ATOM 636 O O . TYR A 1 77 ? -0.116 9.484 4.012 1.00 92.19 77 TYR A O 1
ATOM 644 N N . LEU A 1 78 ? -0.020 7.672 5.272 1.00 94.25 78 LEU A N 1
ATOM 645 C CA . LEU A 1 78 ? -1.249 7.934 6.007 1.00 94.25 78 LEU A CA 1
ATOM 646 C C . LEU A 1 78 ? -0.982 8.342 7.461 1.00 94.25 78 LEU A C 1
ATOM 648 O O . LEU A 1 78 ? -0.028 7.908 8.109 1.00 94.25 78 LEU A O 1
ATOM 652 N N . VAL A 1 79 ? -1.866 9.188 7.980 1.00 94.69 79 VAL A N 1
ATOM 653 C CA . VAL A 1 79 ? -2.098 9.381 9.412 1.00 94.69 79 VAL A CA 1
ATOM 654 C C . VAL A 1 79 ? -3.524 8.940 9.687 1.00 94.69 79 VAL A C 1
ATOM 656 O O . VAL A 1 79 ? -4.430 9.405 8.999 1.00 94.69 79 VAL A O 1
ATOM 659 N N . SER A 1 80 ? -3.706 8.069 10.668 1.00 94.69 80 SER A N 1
ATOM 660 C CA . SER A 1 80 ? -5.003 7.531 11.057 1.00 94.69 80 SER A CA 1
ATOM 661 C C . SER A 1 80 ? -5.277 7.855 12.518 1.00 94.69 80 SER A C 1
ATOM 663 O O . SER A 1 80 ? -4.461 7.535 13.383 1.00 94.69 80 SER A O 1
ATOM 665 N N . ASP A 1 81 ? -6.420 8.478 12.782 1.00 94.06 81 ASP A N 1
ATOM 666 C CA . ASP A 1 81 ? -6.953 8.648 14.137 1.00 94.06 81 ASP A CA 1
ATOM 667 C C . ASP A 1 81 ? -7.751 7.395 14.565 1.00 94.06 81 ASP A C 1
ATOM 669 O O . ASP A 1 81 ? -7.974 7.161 15.751 1.00 94.06 81 ASP A O 1
ATOM 673 N N . PHE A 1 82 ? -8.107 6.534 13.603 1.00 94.25 82 PHE A N 1
ATOM 674 C CA . PHE A 1 82 ? -8.573 5.170 13.841 1.00 94.25 82 PHE A CA 1
ATOM 675 C C . PHE A 1 82 ? -7.382 4.251 14.150 1.00 94.25 82 PHE A C 1
ATOM 677 O O . PHE A 1 82 ? -6.479 4.105 13.319 1.00 94.25 82 PHE A O 1
ATOM 684 N N . VAL A 1 83 ? -7.371 3.644 15.339 1.00 94.75 83 VAL A N 1
ATOM 685 C CA . VAL A 1 83 ? -6.342 2.687 15.771 1.00 94.75 83 VAL A CA 1
ATOM 686 C C . VAL A 1 83 ? -6.905 1.269 15.621 1.00 94.75 83 VAL A C 1
ATOM 688 O O . VAL A 1 83 ? -7.765 0.899 16.416 1.00 94.75 83 VAL A O 1
ATOM 691 N N . PRO A 1 84 ? -6.467 0.492 14.616 1.00 95.31 84 PRO A N 1
ATOM 692 C CA . PRO A 1 84 ? -6.936 -0.873 14.410 1.00 95.31 84 PRO A CA 1
ATOM 693 C C . PRO A 1 84 ? -6.206 -1.858 15.333 1.00 95.31 84 PRO A C 1
ATOM 695 O O . PRO A 1 84 ? -5.110 -1.571 15.824 1.00 95.31 84 PRO A O 1
ATOM 698 N N . ASP A 1 85 ? -6.760 -3.060 15.468 1.00 95.00 85 ASP A N 1
ATOM 699 C CA . ASP A 1 85 ? -6.059 -4.197 16.068 1.00 95.00 85 ASP A CA 1
ATOM 700 C C . ASP A 1 85 ? -4.926 -4.693 15.156 1.00 95.00 85 ASP A C 1
ATOM 702 O O . ASP A 1 85 ? -3.881 -5.135 15.632 1.00 95.00 85 ASP A O 1
ATOM 706 N N . VAL A 1 86 ? -5.122 -4.611 13.832 1.00 93.88 86 VAL A N 1
ATOM 707 C CA . VAL A 1 86 ? -4.142 -5.029 12.817 1.00 93.88 86 VAL A CA 1
ATOM 708 C C . VAL A 1 86 ? -4.104 -4.040 11.650 1.00 93.88 86 VAL A C 1
ATOM 710 O O . VAL A 1 86 ? -5.130 -3.572 11.160 1.00 93.88 86 VAL A O 1
ATOM 713 N N . LEU A 1 87 ? -2.906 -3.748 11.148 1.00 93.00 87 LEU A N 1
ATOM 714 C CA . LEU A 1 87 ? -2.691 -3.048 9.883 1.00 93.00 87 LEU A CA 1
ATOM 715 C C . LEU A 1 87 ? -2.391 -4.070 8.782 1.00 93.00 87 LEU A C 1
ATOM 717 O O . LEU A 1 87 ? -1.366 -4.746 8.836 1.00 93.00 87 LEU A O 1
ATOM 721 N N . HIS A 1 88 ? -3.244 -4.162 7.765 1.00 92.56 88 HIS A N 1
ATOM 722 C CA . HIS A 1 88 ? -3.024 -5.024 6.603 1.00 92.56 88 HIS A CA 1
ATOM 723 C C . HIS A 1 88 ? -2.659 -4.166 5.387 1.00 92.56 88 HIS A C 1
ATOM 725 O O . HIS A 1 88 ? -3.458 -3.352 4.928 1.00 92.56 88 HIS A O 1
ATOM 731 N N . ILE A 1 89 ? -1.443 -4.339 4.867 1.00 89.69 89 ILE A N 1
ATOM 732 C CA . ILE A 1 89 ? -0.949 -3.636 3.677 1.00 89.69 89 ILE A CA 1
ATOM 733 C C . ILE A 1 89 ? -0.822 -4.636 2.532 1.00 89.69 89 ILE A C 1
ATOM 735 O O . ILE A 1 89 ? -0.133 -5.643 2.675 1.00 89.69 89 ILE A O 1
ATOM 739 N N . CYS A 1 90 ? -1.439 -4.351 1.389 1.00 87.94 90 CYS A N 1
ATOM 740 C CA . CYS A 1 90 ? -1.357 -5.183 0.190 1.00 87.94 90 CYS A CA 1
ATOM 741 C C . CYS A 1 90 ? -1.153 -4.299 -1.043 1.00 87.94 90 CYS A C 1
ATOM 743 O O . CYS A 1 90 ? -1.758 -3.238 -1.143 1.00 87.94 90 CYS A O 1
ATOM 745 N N . GLY A 1 91 ? -0.287 -4.706 -1.973 1.00 80.25 91 GLY A N 1
ATOM 746 C CA . GLY A 1 91 ? -0.104 -3.977 -3.230 1.00 80.25 91 GLY A CA 1
ATOM 747 C C . GLY A 1 91 ? 0.598 -2.617 -3.110 1.00 80.25 91 GLY A C 1
ATOM 748 O O . GLY A 1 91 ? 0.665 -1.893 -4.091 1.00 80.25 91 GLY A O 1
ATOM 749 N N . PHE A 1 92 ? 1.148 -2.259 -1.943 1.00 80.19 92 PHE A N 1
ATOM 750 C CA . PHE A 1 92 ? 1.896 -1.012 -1.749 1.00 80.19 92 PHE A CA 1
ATOM 751 C C . PHE A 1 92 ? 3.049 -1.174 -0.758 1.00 80.19 92 PHE A C 1
ATOM 753 O O . PHE A 1 92 ? 3.021 -2.041 0.118 1.00 80.19 92 PHE A O 1
ATOM 760 N N . SER A 1 93 ? 4.008 -0.249 -0.812 1.00 86.50 93 SER A N 1
ATOM 761 C CA . SER A 1 93 ? 4.692 0.195 0.408 1.00 86.50 93 SER A CA 1
ATOM 762 C C . SER A 1 93 ? 3.761 1.137 1.186 1.00 86.50 93 SER A C 1
ATOM 764 O O . SER A 1 93 ? 3.014 1.900 0.579 1.00 86.50 93 SER A O 1
ATOM 766 N N . ALA A 1 94 ? 3.813 1.186 2.515 1.00 88.31 94 ALA A N 1
ATOM 767 C CA . ALA A 1 94 ? 3.014 2.169 3.249 1.00 88.31 94 ALA A CA 1
ATOM 768 C C . ALA A 1 94 ? 3.717 2.734 4.479 1.00 88.31 94 ALA A C 1
ATOM 770 O O . ALA A 1 94 ? 4.372 2.025 5.232 1.00 88.31 94 ALA A O 1
ATOM 771 N N . VAL A 1 95 ? 3.538 4.028 4.724 1.00 90.81 95 VAL A N 1
ATOM 772 C CA . VAL A 1 95 ? 3.807 4.651 6.024 1.00 90.81 95 VAL A CA 1
ATOM 773 C C . VAL A 1 95 ? 2.457 4.939 6.651 1.00 90.81 95 VAL A C 1
ATOM 775 O O . VAL A 1 95 ? 1.715 5.751 6.110 1.00 90.81 95 VAL A O 1
ATOM 778 N N . VAL A 1 96 ? 2.145 4.329 7.792 1.00 91.50 96 VAL A N 1
ATOM 779 C CA . VAL A 1 96 ? 0.911 4.620 8.531 1.00 91.50 96 VAL A CA 1
ATOM 780 C C . VAL A 1 96 ? 1.279 5.046 9.942 1.00 91.50 96 VAL A C 1
ATOM 782 O O . VAL A 1 96 ? 2.029 4.363 10.634 1.00 91.50 96 VAL A O 1
ATOM 785 N N . ARG A 1 97 ? 0.798 6.219 10.357 1.00 91.88 97 ARG A N 1
ATOM 786 C CA . ARG A 1 97 ? 1.030 6.765 11.698 1.00 91.88 97 ARG A CA 1
ATOM 787 C C . ARG A 1 97 ? -0.278 6.819 12.467 1.00 91.88 97 ARG A C 1
ATOM 789 O O . ARG A 1 97 ? -1.265 7.309 11.928 1.00 91.88 97 ARG A O 1
ATOM 796 N N . PHE A 1 98 ? -0.236 6.413 13.731 1.00 93.50 98 PHE A N 1
ATOM 797 C CA . PHE A 1 98 ? -1.376 6.434 14.644 1.00 93.50 98 PHE A CA 1
ATOM 798 C C . PHE A 1 98 ? -1.083 7.386 15.815 1.00 93.50 98 PHE A C 1
ATOM 800 O O . PHE A 1 98 ? -0.534 6.951 16.821 1.00 93.50 98 PHE A O 1
ATOM 807 N N . PRO A 1 99 ? -1.372 8.698 15.710 1.00 90.12 99 PRO A N 1
ATOM 808 C CA . PRO A 1 99 ? -0.971 9.679 16.727 1.00 90.12 99 PRO A CA 1
ATOM 809 C C . PRO A 1 99 ? -1.591 9.424 18.104 1.00 90.12 99 PRO A C 1
ATOM 811 O O . PRO A 1 99 ? -1.013 9.798 19.121 1.00 90.12 99 PRO A O 1
ATOM 814 N N . CYS A 1 100 ? -2.764 8.790 18.123 1.00 87.62 100 CYS A N 1
ATOM 815 C CA . CYS A 1 100 ? -3.542 8.505 19.324 1.00 87.62 100 CYS A CA 1
ATOM 816 C C . CYS A 1 100 ? -3.018 7.304 20.128 1.00 87.62 100 CYS A C 1
ATOM 818 O O . CYS A 1 100 ? -3.514 7.058 21.223 1.00 87.62 100 CYS A O 1
ATOM 820 N N . THR A 1 101 ? -2.020 6.563 19.630 1.00 87.81 101 THR A N 1
ATOM 821 C CA . THR A 1 101 ? -1.410 5.442 20.358 1.00 87.81 101 THR A CA 1
ATOM 822 C C . THR A 1 101 ? 0.112 5.460 20.264 1.00 87.81 101 THR A C 1
ATOM 824 O O . THR A 1 101 ? 0.702 5.869 19.266 1.00 87.81 101 THR A O 1
ATOM 827 N N . ARG A 1 102 ? 0.770 5.003 21.333 1.00 81.00 102 ARG A N 1
ATOM 828 C CA . ARG A 1 102 ? 2.218 4.739 21.347 1.00 81.00 102 ARG A CA 1
ATOM 829 C C . ARG A 1 102 ? 2.543 3.258 21.164 1.00 81.00 102 ARG A C 1
ATOM 831 O O . ARG A 1 102 ? 3.705 2.928 20.941 1.00 81.00 102 ARG A O 1
ATOM 838 N N . ALA A 1 103 ? 1.546 2.381 21.286 1.00 84.94 103 ALA A N 1
ATOM 839 C CA . ALA A 1 103 ? 1.740 0.951 21.111 1.00 84.94 103 ALA A CA 1
ATOM 840 C C . ALA A 1 103 ? 1.949 0.626 19.621 1.00 84.94 103 ALA A C 1
ATOM 842 O O . ALA A 1 103 ? 1.274 1.213 18.769 1.00 84.94 103 ALA A O 1
ATOM 843 N N . PRO A 1 104 ? 2.874 -0.289 19.286 1.00 84.50 104 PRO A N 1
ATOM 844 C CA . PRO A 1 104 ? 3.041 -0.734 17.913 1.00 84.50 104 PRO A CA 1
ATOM 845 C C . PRO A 1 104 ? 1.810 -1.535 17.478 1.00 84.50 104 PRO A C 1
ATOM 847 O O . PRO A 1 104 ? 1.444 -2.515 18.120 1.00 84.50 104 PRO A O 1
ATOM 850 N N . VAL A 1 105 ? 1.200 -1.127 16.366 1.00 89.69 105 VAL A N 1
ATOM 851 C CA . VAL A 1 105 ? 0.124 -1.885 15.720 1.00 89.69 105 VAL A CA 1
ATOM 852 C C . VAL A 1 105 ? 0.750 -3.055 14.945 1.00 89.69 105 VAL A C 1
ATOM 854 O O . VAL A 1 105 ? 1.657 -2.815 14.140 1.00 89.69 105 VAL A O 1
ATOM 857 N N . PRO A 1 106 ? 0.310 -4.307 15.166 1.00 90.38 106 PRO A N 1
ATOM 858 C CA . PRO A 1 106 ? 0.729 -5.457 14.370 1.00 90.38 106 PRO A CA 1
ATOM 859 C C . PRO A 1 106 ? 0.475 -5.236 12.876 1.00 90.38 106 PRO A C 1
ATOM 861 O O . PRO A 1 106 ? -0.589 -4.759 12.485 1.00 90.38 106 PRO A O 1
ATOM 864 N N . VAL A 1 107 ? 1.446 -5.597 12.035 1.00 88.25 107 VAL A N 1
ATOM 865 C CA . VAL A 1 107 ? 1.369 -5.380 10.584 1.00 88.25 107 VAL A CA 1
ATOM 866 C C . VAL A 1 107 ? 1.399 -6.710 9.848 1.00 88.25 107 VAL A C 1
ATOM 868 O O . VAL A 1 107 ? 2.355 -7.470 9.987 1.00 88.25 107 VAL A O 1
ATOM 871 N N . VAL A 1 108 ? 0.387 -6.947 9.018 1.00 87.12 108 VAL A N 1
ATOM 872 C CA . VAL A 1 108 ? 0.354 -8.020 8.023 1.00 87.12 108 VAL A CA 1
ATOM 873 C C . VAL A 1 108 ? 0.663 -7.397 6.667 1.00 87.12 108 VAL A C 1
ATOM 875 O O . VAL A 1 108 ? -0.050 -6.510 6.199 1.00 87.12 108 VAL A O 1
ATOM 878 N N . MET A 1 109 ? 1.751 -7.836 6.040 1.00 82.00 109 MET A N 1
ATOM 879 C CA . MET A 1 109 ? 2.126 -7.384 4.700 1.00 82.00 109 MET A CA 1
ATOM 880 C C . MET A 1 109 ? 1.846 -8.491 3.690 1.00 82.00 109 ME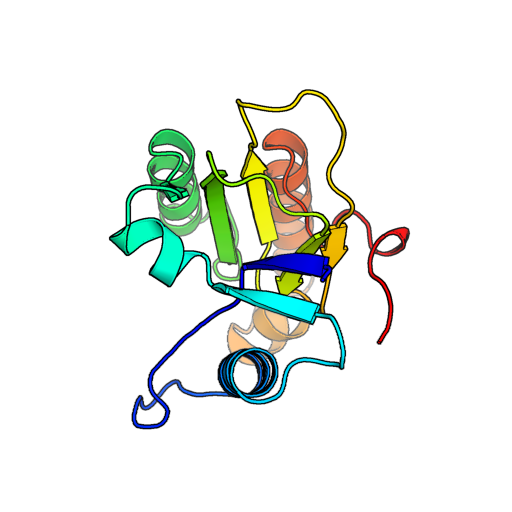T A C 1
ATOM 882 O O . MET A 1 109 ? 2.471 -9.549 3.752 1.00 82.00 109 MET A O 1
ATOM 886 N N . GLY A 1 110 ? 0.941 -8.221 2.753 1.00 71.75 110 GLY A N 1
ATOM 887 C CA . GLY A 1 110 ? 0.785 -8.995 1.530 1.00 71.75 110 GLY A CA 1
ATOM 888 C C . GLY A 1 110 ? 1.932 -8.739 0.549 1.00 71.75 110 GLY A C 1
ATOM 889 O O . GLY A 1 110 ? 2.842 -7.941 0.799 1.00 71.75 110 GLY A O 1
ATOM 890 N N . MET A 1 111 ? 1.899 -9.419 -0.598 1.00 67.25 111 MET A N 1
ATOM 891 C CA . MET A 1 111 ? 2.879 -9.187 -1.661 1.00 67.25 111 MET A CA 1
ATOM 892 C C . MET A 1 111 ? 2.814 -7.716 -2.109 1.00 67.25 111 MET A C 1
ATOM 894 O O . MET A 1 111 ? 1.749 -7.178 -2.410 1.00 67.25 111 MET A O 1
ATOM 898 N N . GLY A 1 112 ? 3.965 -7.046 -2.066 1.00 57.84 112 GLY A N 1
ATOM 899 C CA . GLY A 1 112 ? 4.109 -5.643 -2.452 1.00 57.84 112 GLY A CA 1
ATOM 900 C C . GLY A 1 112 ? 4.339 -5.499 -3.954 1.00 57.84 112 GLY A C 1
ATOM 901 O O . GLY A 1 112 ? 4.911 -6.385 -4.592 1.00 57.84 112 GLY A O 1
ATOM 902 N N . THR A 1 113 ? 3.935 -4.363 -4.514 1.00 58.03 113 THR A N 1
ATOM 903 C CA . THR A 1 113 ? 4.139 -4.032 -5.929 1.00 58.03 113 THR A CA 1
ATOM 904 C C . THR A 1 113 ? 5.535 -3.482 -6.218 1.00 58.03 113 THR A C 1
ATOM 906 O O . THR A 1 113 ? 6.164 -2.799 -5.397 1.00 58.03 113 THR A O 1
ATOM 909 N N . GLY A 1 114 ? 5.996 -3.708 -7.446 1.00 60.03 114 GLY A N 1
ATOM 910 C CA . GLY A 1 114 ? 7.285 -3.241 -7.936 1.00 60.03 114 GLY A CA 1
ATOM 911 C C . GLY A 1 114 ? 8.336 -4.326 -7.790 1.00 60.03 114 GLY A C 1
ATOM 912 O O . GLY A 1 114 ? 9.115 -4.363 -6.828 1.00 60.03 114 GLY A O 1
ATOM 913 N N . SER A 1 115 ? 8.318 -5.238 -8.751 1.00 65.25 115 SER A N 1
ATOM 914 C CA . SER A 1 115 ? 9.233 -6.363 -8.845 1.00 65.25 115 SER A CA 1
ATOM 915 C C . SER A 1 115 ? 10.445 -6.013 -9.716 1.00 65.25 115 SER A C 1
ATOM 917 O O . SER A 1 115 ? 10.437 -5.082 -10.522 1.00 65.25 115 SER A O 1
ATOM 919 N N . TYR A 1 116 ? 11.523 -6.788 -9.573 1.00 73.44 116 TYR A N 1
ATOM 920 C CA . TYR A 1 116 ? 12.620 -6.780 -10.549 1.00 73.44 116 TYR A CA 1
ATOM 921 C C . TYR A 1 116 ? 12.090 -6.992 -11.980 1.00 73.44 116 TYR A C 1
ATOM 923 O O . TYR A 1 116 ? 12.603 -6.385 -12.920 1.00 73.44 116 TYR A O 1
ATOM 931 N N . SER A 1 117 ? 11.037 -7.803 -12.122 1.00 72.56 117 SER A N 1
ATOM 932 C CA . SER A 1 117 ? 10.401 -8.121 -13.394 1.00 72.56 117 SER A CA 1
ATOM 933 C C . SER A 1 117 ? 9.755 -6.903 -14.052 1.00 72.56 117 SER A C 1
ATOM 935 O O . SER A 1 117 ? 9.879 -6.751 -15.263 1.00 72.56 117 SER A O 1
ATOM 937 N N . ASP A 1 118 ? 9.157 -5.998 -13.275 1.00 77.62 118 ASP A N 1
ATOM 938 C CA . ASP A 1 118 ? 8.521 -4.779 -13.798 1.00 77.62 118 ASP A CA 1
ATOM 939 C C . ASP A 1 118 ? 9.560 -3.874 -14.468 1.00 77.62 118 ASP A C 1
ATOM 941 O O . ASP A 1 118 ? 9.423 -3.461 -15.619 1.00 77.62 118 ASP A O 1
ATOM 945 N N . LEU A 1 119 ? 10.673 -3.635 -13.773 1.00 80.75 119 LEU A N 1
ATOM 946 C CA . LEU A 1 119 ? 11.747 -2.797 -14.296 1.00 80.75 119 LEU A CA 1
ATOM 947 C C . LEU A 1 119 ? 12.472 -3.465 -15.474 1.00 80.75 119 LEU A C 1
ATOM 949 O O . LEU A 1 119 ? 12.795 -2.798 -16.455 1.00 80.75 119 LEU A O 1
ATOM 953 N N . LYS A 1 120 ? 12.727 -4.775 -15.404 1.00 82.00 120 LYS A N 1
ATOM 954 C CA . LYS A 1 120 ? 13.486 -5.481 -16.443 1.00 82.00 120 LYS A CA 1
ATOM 955 C C . LYS A 1 120 ? 12.662 -5.775 -17.691 1.00 82.00 120 LYS A C 1
ATOM 957 O O . LYS A 1 120 ? 13.111 -5.474 -18.791 1.00 82.00 120 LYS A O 1
ATOM 962 N N . PHE A 1 121 ? 11.493 -6.386 -17.536 1.00 83.75 121 PHE A N 1
ATOM 963 C CA . PHE A 1 121 ? 10.743 -6.945 -18.661 1.00 83.75 121 PHE A CA 1
ATOM 964 C C . PHE A 1 121 ? 9.711 -5.976 -19.228 1.00 83.75 121 PHE A C 1
ATOM 966 O O . PHE A 1 121 ? 9.498 -5.989 -20.435 1.00 83.75 121 PHE A O 1
ATOM 973 N N . TYR A 1 122 ? 9.118 -5.106 -18.404 1.00 80.44 122 TYR A N 1
ATOM 974 C CA . TYR A 1 122 ? 8.137 -4.133 -18.898 1.00 80.44 122 TYR A CA 1
ATOM 975 C C . TYR A 1 122 ? 8.777 -2.805 -19.302 1.00 80.44 122 TYR A C 1
ATOM 977 O O . TYR A 1 122 ? 8.368 -2.209 -20.293 1.00 80.44 122 TYR A O 1
ATOM 985 N N . LEU A 1 123 ? 9.800 -2.344 -18.573 1.00 83.06 123 LEU A N 1
ATOM 986 C CA . LEU A 1 123 ? 10.514 -1.104 -18.913 1.00 83.06 123 LEU A CA 1
ATOM 987 C C . LEU A 1 123 ? 11.807 -1.326 -19.706 1.00 83.06 123 LEU A C 1
ATOM 989 O O . LEU A 1 123 ? 12.441 -0.352 -20.112 1.00 83.06 123 LEU A O 1
ATOM 993 N N . GLY A 1 124 ? 12.216 -2.579 -19.920 1.00 86.00 124 GLY A N 1
ATOM 994 C CA . GLY A 1 124 ? 13.414 -2.912 -20.694 1.00 86.00 124 GLY A CA 1
ATOM 995 C C . GLY A 1 124 ? 14.725 -2.463 -20.041 1.00 86.00 124 GLY A C 1
ATOM 996 O O . GLY A 1 124 ? 15.715 -2.249 -20.740 1.00 86.00 124 GLY A O 1
ATOM 997 N N . TRP A 1 125 ? 14.757 -2.257 -18.720 1.00 89.31 125 TRP A N 1
ATOM 998 C CA . TRP A 1 125 ? 15.956 -1.752 -18.050 1.00 89.31 125 TRP A CA 1
ATOM 999 C C . TRP A 1 125 ? 17.052 -2.814 -17.961 1.00 89.31 125 TRP A C 1
ATOM 1001 O O . TRP A 1 125 ? 16.809 -3.971 -17.615 1.00 89.31 125 TRP A O 1
ATOM 1011 N N . GLY A 1 126 ? 18.297 -2.387 -18.180 1.00 90.81 126 GLY A N 1
ATOM 1012 C CA . GLY A 1 126 ? 19.466 -3.241 -17.981 1.00 90.81 126 GLY A CA 1
ATOM 1013 C C . GLY A 1 126 ? 19.691 -3.590 -16.504 1.00 90.81 126 GLY A C 1
ATOM 1014 O O . GLY A 1 126 ? 19.352 -2.824 -15.600 1.00 90.81 126 GLY A O 1
ATOM 1015 N N . ASP A 1 127 ? 20.348 -4.720 -16.232 1.00 88.69 127 ASP A N 1
ATOM 1016 C CA . ASP A 1 127 ? 20.524 -5.239 -14.864 1.00 88.69 127 ASP A CA 1
ATOM 1017 C C . ASP A 1 127 ? 21.191 -4.249 -13.900 1.00 88.69 127 ASP A C 1
ATOM 1019 O O . ASP A 1 127 ? 20.833 -4.170 -12.722 1.00 88.69 127 ASP A O 1
ATOM 1023 N N . ALA A 1 128 ? 22.159 -3.465 -14.379 1.00 89.31 128 ALA A N 1
ATOM 1024 C CA . ALA A 1 128 ? 22.811 -2.438 -13.569 1.00 89.31 128 ALA A CA 1
ATOM 1025 C C . ALA A 1 128 ? 21.836 -1.321 -13.158 1.00 89.31 128 ALA A C 1
ATOM 1027 O O . ALA A 1 128 ? 21.843 -0.890 -12.001 1.00 89.31 128 ALA A O 1
ATOM 1028 N N . GLN A 1 129 ? 20.969 -0.898 -14.081 1.00 88.12 129 GLN A N 1
ATOM 1029 C CA . GLN A 1 129 ? 19.951 0.123 -13.848 1.00 88.12 129 GLN A CA 1
ATOM 1030 C C . GLN A 1 129 ? 18.904 -0.376 -12.850 1.00 88.12 129 GLN A C 1
ATOM 1032 O O . GLN A 1 129 ? 18.615 0.318 -11.874 1.00 88.12 129 GLN A O 1
ATOM 1037 N N . VAL A 1 130 ? 18.430 -1.615 -13.016 1.00 86.12 130 VAL A N 1
ATOM 1038 C CA . VAL A 1 130 ? 17.499 -2.252 -12.075 1.00 86.12 130 VAL A CA 1
ATOM 1039 C C . VAL A 1 130 ? 18.121 -2.357 -10.679 1.00 86.12 130 VAL A C 1
ATOM 1041 O O . VAL A 1 130 ? 17.511 -1.945 -9.693 1.00 86.12 130 VAL A O 1
ATOM 1044 N N . ARG A 1 131 ? 19.370 -2.827 -10.561 1.00 87.00 131 ARG A N 1
ATOM 1045 C CA . ARG A 1 131 ? 20.064 -2.914 -9.262 1.00 87.00 131 ARG A CA 1
ATOM 1046 C C . ARG A 1 131 ? 20.203 -1.551 -8.583 1.00 87.00 131 ARG A C 1
ATOM 1048 O O . ARG A 1 131 ? 19.958 -1.447 -7.380 1.00 87.00 131 ARG A O 1
ATOM 1055 N N . ARG A 1 132 ? 20.575 -0.506 -9.332 1.00 88.19 132 ARG A N 1
ATOM 1056 C CA . ARG A 1 132 ? 20.671 0.867 -8.807 1.00 88.19 132 ARG A CA 1
ATOM 1057 C C . ARG A 1 132 ? 19.313 1.357 -8.308 1.00 88.19 132 ARG A C 1
ATOM 1059 O O . ARG A 1 132 ? 19.218 1.818 -7.175 1.00 88.19 132 ARG A O 1
ATOM 1066 N N . ALA A 1 133 ? 18.272 1.201 -9.114 1.00 86.56 133 ALA A N 1
ATOM 1067 C CA . ALA A 1 133 ? 16.906 1.572 -8.771 1.00 86.56 133 ALA A CA 1
ATOM 1068 C C . ALA A 1 133 ? 16.405 0.887 -7.494 1.00 86.56 133 ALA A C 1
ATOM 1070 O O . ALA A 1 133 ? 15.894 1.552 -6.594 1.00 86.56 133 ALA A O 1
ATOM 1071 N N . ARG A 1 134 ? 16.642 -0.422 -7.355 1.00 84.62 134 ARG A N 1
ATOM 1072 C CA . ARG A 1 134 ? 16.283 -1.182 -6.148 1.00 84.62 134 ARG A CA 1
ATOM 1073 C C . ARG A 1 134 ? 17.023 -0.687 -4.909 1.00 84.62 134 ARG A C 1
ATOM 1075 O O . ARG A 1 134 ? 16.411 -0.568 -3.849 1.00 84.62 134 ARG A O 1
ATOM 1082 N N . ARG A 1 135 ? 18.314 -0.355 -5.027 1.00 86.75 135 ARG A N 1
ATOM 1083 C CA . ARG A 1 135 ? 19.084 0.245 -3.923 1.00 86.75 135 ARG A CA 1
ATOM 1084 C C . ARG A 1 135 ? 18.512 1.604 -3.515 1.00 86.75 135 ARG A C 1
ATOM 1086 O O . ARG A 1 135 ? 18.342 1.838 -2.323 1.00 86.75 135 ARG A O 1
ATOM 1093 N N . MET A 1 136 ? 18.162 2.454 -4.481 1.00 87.56 136 MET A N 1
ATOM 1094 C CA . MET A 1 136 ? 17.557 3.766 -4.219 1.00 87.56 136 MET A CA 1
ATOM 1095 C C . MET A 1 136 ? 16.173 3.649 -3.569 1.00 87.56 136 MET A C 1
ATOM 1097 O O . MET A 1 136 ? 15.937 4.291 -2.548 1.00 87.56 136 MET A O 1
ATOM 1101 N N . LYS A 1 137 ? 15.292 2.781 -4.092 1.00 86.69 137 LYS A N 1
ATOM 1102 C CA . LYS A 1 137 ? 13.974 2.477 -3.499 1.00 86.69 137 LYS A CA 1
ATOM 1103 C C . LYS A 1 137 ? 14.129 1.993 -2.059 1.00 86.69 137 LYS A C 1
ATOM 1105 O O . LYS A 1 137 ? 13.505 2.548 -1.161 1.00 86.69 137 LYS A O 1
ATOM 1110 N N . ARG A 1 138 ? 15.032 1.036 -1.816 1.00 85.06 138 ARG A N 1
ATOM 1111 C CA . ARG A 1 138 ? 15.329 0.522 -0.470 1.00 85.06 138 ARG A CA 1
ATOM 1112 C C . ARG A 1 138 ? 15.815 1.617 0.480 1.00 85.06 138 ARG A C 1
ATOM 1114 O O . ARG A 1 138 ? 15.346 1.689 1.612 1.00 85.06 138 ARG A O 1
ATOM 1121 N N . LEU A 1 139 ? 16.741 2.467 0.038 1.00 87.81 139 LEU A N 1
ATOM 1122 C CA . LEU A 1 139 ? 17.247 3.567 0.859 1.00 87.81 139 LEU A CA 1
ATOM 1123 C C . LEU A 1 139 ? 16.130 4.554 1.210 1.00 87.81 139 LEU A C 1
ATOM 1125 O O . LEU A 1 139 ? 15.963 4.895 2.376 1.00 87.81 139 LEU A O 1
ATOM 1129 N N . TYR A 1 140 ? 15.343 4.966 0.216 1.00 88.31 140 TYR A N 1
ATOM 1130 C CA . TYR A 1 140 ? 14.228 5.886 0.407 1.00 88.31 140 TYR A CA 1
ATOM 1131 C C . TYR A 1 140 ? 13.190 5.342 1.385 1.00 88.31 140 TYR A C 1
ATOM 1133 O O . TYR A 1 140 ? 12.895 6.001 2.378 1.00 88.31 140 TYR A O 1
ATOM 1141 N N . LEU A 1 141 ? 12.693 4.125 1.146 1.00 87.44 141 LEU A N 1
ATOM 1142 C CA . LEU A 1 141 ? 11.682 3.495 1.993 1.00 87.44 141 LEU A CA 1
ATOM 1143 C C . LEU A 1 141 ? 12.183 3.338 3.440 1.00 87.44 141 LEU A C 1
ATOM 1145 O O . LEU A 1 141 ? 11.427 3.574 4.381 1.00 87.44 141 LEU A O 1
ATOM 1149 N N . ARG A 1 142 ? 13.475 3.022 3.631 1.00 86.50 142 ARG A N 1
ATOM 1150 C CA . ARG A 1 142 ? 14.092 2.945 4.964 1.00 86.50 142 ARG A CA 1
ATOM 1151 C C . ARG A 1 142 ? 14.138 4.309 5.653 1.00 86.50 142 ARG A C 1
ATOM 1153 O O . ARG A 1 142 ? 13.839 4.388 6.839 1.00 86.50 142 ARG A O 1
ATOM 1160 N N . LEU A 1 143 ? 14.498 5.370 4.928 1.00 88.56 143 LEU A N 1
ATOM 1161 C CA . LEU A 1 143 ? 14.576 6.733 5.470 1.00 88.56 143 LEU A CA 1
ATOM 1162 C C . LEU A 1 143 ? 13.217 7.248 5.949 1.00 88.56 143 LEU A C 1
ATOM 1164 O O . LEU A 1 143 ? 13.142 7.929 6.967 1.00 88.56 143 LEU A O 1
ATOM 1168 N N . ILE A 1 144 ? 12.145 6.924 5.229 1.00 86.00 144 ILE A N 1
ATOM 1169 C CA . ILE A 1 144 ? 10.795 7.378 5.581 1.00 86.00 144 ILE A CA 1
ATOM 1170 C C . ILE A 1 144 ? 10.080 6.451 6.574 1.00 86.00 144 ILE A C 1
ATOM 1172 O O . ILE A 1 144 ? 8.966 6.765 6.993 1.00 86.00 144 ILE A O 1
ATOM 1176 N N . GLY A 1 145 ? 10.707 5.328 6.945 1.00 85.06 145 GLY A N 1
ATOM 1177 C CA . GLY A 1 145 ? 10.132 4.328 7.842 1.00 85.06 145 GLY A CA 1
ATOM 1178 C C . GLY A 1 145 ? 8.918 3.613 7.248 1.00 85.06 145 GLY A C 1
ATOM 1179 O O . GLY A 1 145 ? 7.939 3.397 7.956 1.00 85.06 145 GLY A O 1
ATOM 1180 N N . ALA A 1 146 ? 8.945 3.300 5.950 1.00 86.00 146 ALA A N 1
ATOM 1181 C CA . ALA A 1 146 ? 7.853 2.590 5.293 1.00 86.00 146 ALA A CA 1
ATOM 1182 C C . ALA A 1 146 ? 7.834 1.101 5.658 1.00 86.00 146 ALA A C 1
ATOM 1184 O O . ALA A 1 146 ? 8.870 0.438 5.721 1.00 86.00 146 ALA A O 1
ATOM 1185 N N . HIS A 1 147 ? 6.630 0.571 5.825 1.00 80.75 147 HIS A N 1
ATOM 1186 C CA . HIS A 1 147 ? 6.340 -0.850 5.770 1.00 80.75 147 HIS A CA 1
ATOM 1187 C C . HIS A 1 147 ? 6.389 -1.294 4.309 1.00 80.75 147 HIS A C 1
ATOM 1189 O O . HIS A 1 147 ? 5.658 -0.771 3.469 1.00 80.75 147 HIS A O 1
ATOM 1195 N N . ASP A 1 148 ? 7.288 -2.220 4.001 1.00 76.81 148 ASP A N 1
ATOM 1196 C CA . ASP A 1 148 ? 7.446 -2.763 2.660 1.00 76.81 148 ASP A CA 1
ATOM 1197 C C . ASP A 1 148 ? 8.053 -4.166 2.728 1.00 76.81 148 ASP A C 1
ATOM 1199 O O . ASP A 1 148 ? 9.029 -4.409 3.451 1.00 76.81 148 ASP A O 1
ATOM 1203 N N . SER A 1 149 ? 7.507 -5.084 1.935 1.00 62.22 149 SER A N 1
ATOM 1204 C CA . SER A 1 149 ? 7.979 -6.468 1.860 1.00 62.22 149 SER A CA 1
ATOM 1205 C C . SER A 1 149 ? 9.394 -6.592 1.274 1.00 62.22 149 SER A C 1
ATOM 1207 O O . SER A 1 149 ? 10.104 -7.545 1.582 1.00 62.22 149 SER A O 1
ATOM 1209 N N . SER A 1 150 ?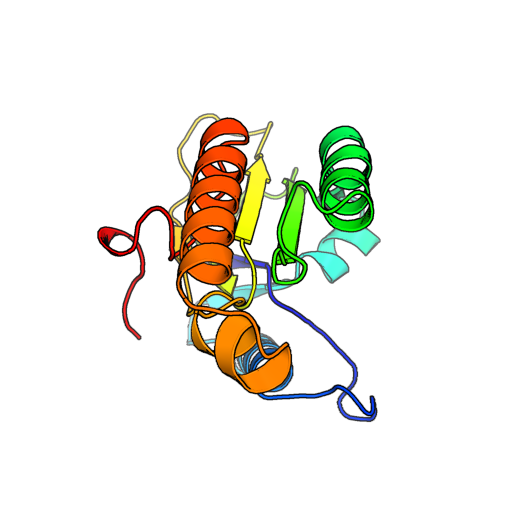 9.865 -5.617 0.485 1.00 59.69 150 SER A N 1
ATOM 1210 C CA . SER A 1 150 ? 11.248 -5.563 -0.016 1.00 59.69 150 SER A CA 1
ATOM 1211 C C . SER A 1 150 ? 12.248 -5.060 1.028 1.00 59.69 150 SER A C 1
ATOM 1213 O O . SER A 1 150 ? 13.455 -5.256 0.855 1.00 59.69 150 SER A O 1
ATOM 1215 N N . LEU A 1 151 ? 11.789 -4.369 2.077 1.00 56.19 151 LEU A N 1
ATOM 1216 C CA . LEU A 1 151 ? 12.638 -3.910 3.180 1.00 56.19 151 LEU A CA 1
ATOM 1217 C C . LEU A 1 151 ? 12.786 -4.955 4.277 1.00 56.19 151 LEU A C 1
ATOM 1219 O O . LEU A 1 151 ? 13.888 -5.107 4.809 1.00 56.19 151 LEU A O 1
ATOM 1223 N N . HIS A 1 152 ? 11.681 -5.630 4.582 1.00 59.41 152 HIS A N 1
ATOM 1224 C CA . HIS A 1 152 ? 11.549 -6.584 5.673 1.00 59.41 152 HIS A CA 1
ATOM 1225 C C . HIS A 1 152 ? 10.851 -7.863 5.189 1.00 59.41 152 HIS A C 1
ATOM 1227 O O . HIS A 1 152 ? 9.721 -8.134 5.608 1.00 59.41 152 HIS A O 1
ATOM 1233 N N . PRO A 1 153 ? 11.475 -8.647 4.287 1.00 55.38 153 PRO A N 1
ATOM 1234 C CA . PRO A 1 153 ? 10.885 -9.892 3.793 1.00 55.38 153 PRO A CA 1
ATOM 1235 C C . PRO A 1 153 ? 10.591 -10.888 4.924 1.00 55.38 153 PRO A C 1
ATOM 1237 O O . PRO A 1 153 ? 9.683 -11.700 4.798 1.00 55.38 153 PRO A O 1
ATOM 1240 N N . GLU A 1 154 ? 11.310 -10.799 6.045 1.00 52.94 154 GLU A N 1
ATOM 1241 C CA . GLU A 1 154 ? 11.090 -11.589 7.259 1.00 52.94 154 GLU A CA 1
ATOM 1242 C C . GLU A 1 154 ? 9.797 -11.241 8.010 1.00 52.94 154 GLU A C 1
ATOM 1244 O O . GLU A 1 154 ? 9.310 -12.047 8.795 1.00 52.94 154 GLU A O 1
ATOM 1249 N N . LYS A 1 155 ? 9.240 -10.045 7.782 1.00 50.38 155 LYS A N 1
ATOM 1250 C CA . LYS A 1 155 ? 7.970 -9.592 8.372 1.00 50.38 155 LYS A CA 1
ATOM 1251 C C . LYS A 1 155 ? 6.782 -9.787 7.433 1.00 50.38 155 LYS A C 1
ATOM 1253 O O . LYS A 1 155 ? 5.653 -9.498 7.817 1.00 50.38 155 LYS A O 1
ATOM 1258 N N . ALA A 1 156 ? 7.026 -10.220 6.199 1.00 51.56 156 ALA A N 1
ATOM 1259 C CA . ALA A 1 156 ? 5.959 -10.592 5.289 1.00 51.56 156 ALA A CA 1
ATOM 1260 C C . ALA A 1 156 ? 5.427 -11.967 5.710 1.00 51.56 156 ALA A C 1
ATOM 1262 O O . ALA A 1 156 ? 6.118 -12.980 5.582 1.00 51.56 156 ALA A O 1
ATOM 1263 N N . CYS A 1 157 ? 4.201 -12.007 6.230 1.00 49.00 157 CYS A N 1
ATOM 1264 C CA . CYS A 1 157 ? 3.494 -13.2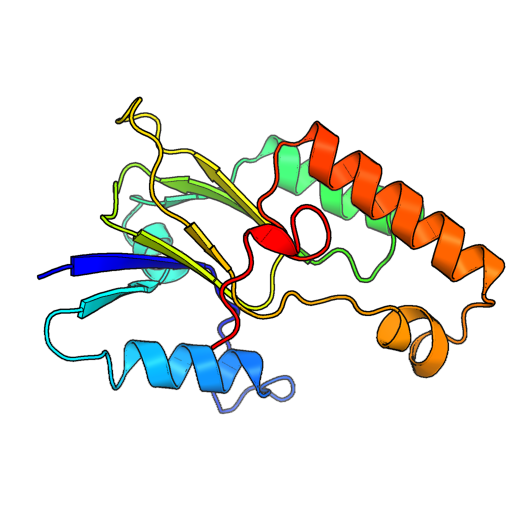65 6.411 1.00 49.00 157 CYS A CA 1
ATOM 1265 C C . CYS A 1 157 ? 3.195 -13.822 5.017 1.00 49.00 157 CYS A C 1
ATOM 1267 O O . CYS A 1 157 ? 2.454 -13.212 4.247 1.00 49.00 157 CYS A O 1
ATOM 1269 N N . ARG A 1 158 ? 3.816 -14.953 4.670 1.00 37.16 158 ARG A N 1
ATOM 1270 C CA . ARG A 1 158 ? 3.433 -15.716 3.480 1.00 37.16 158 ARG A CA 1
ATOM 1271 C C . ARG A 1 158 ? 2.053 -16.300 3.768 1.00 37.16 158 ARG A C 1
ATOM 1273 O O . ARG A 1 158 ? 1.945 -17.133 4.665 1.00 37.16 158 ARG A O 1
ATOM 1280 N N . VAL A 1 159 ? 1.035 -15.788 3.085 1.00 36.91 159 VAL A N 1
ATOM 1281 C CA . VAL A 1 159 ? -0.293 -16.408 3.029 1.00 36.91 159 VAL A CA 1
ATOM 1282 C C . VAL A 1 159 ? -0.252 -17.491 1.965 1.00 36.91 159 VAL A C 1
ATOM 1284 O O . VAL A 1 159 ? 0.309 -17.201 0.882 1.00 36.91 159 VAL A O 1
#

Mean predicted aligned error: 5.71 Å